Protein AF-A0A9D6NSP9-F1 (afdb_monomer_lite)

Foldseek 3Di:
DEEQEDDPVCNVVSLVVLQCCCVPVVDFYEYEYPCLQPVVVVCPPSGQEGEHEDCQQVVVCVVVVHDHGYYDYDYDDPPPVPGDDDPCVPPDPVPPDPCPDPDDD

Radius of gyration: 16.22 Å; chains: 1; bounding box: 32×32×50 Å

pLDDT: mean 89.65, std 14.49, range [39.97, 98.44]

Sequence (105 aa):
MALVLTSLVDFRHEIQWAEEAKRQYQMPVGFFGTFATHLTEALLGHGDFIIKGEPEHAAMRLASGKTLSGPVVSPPIQDLDSLPFPRWDLAPRRRLGYAIGRSMR

Secondary structure (DSSP, 8-state):
-EEEE--TTTHHHHHHHHHHHHHHH---EEEESHHHHH-GGGGTTTSSEEEEE-HHHHHHHHHTTPPP-EEEEEPPPS-GGGSPPP-GGGS-TTT----------

Structure (mmCIF, N/CA/C/O backbone):
data_AF-A0A9D6NSP9-F1
#
_entry.id   AF-A0A9D6NSP9-F1
#
loop_
_atom_site.group_PDB
_atom_site.id
_atom_site.type_symbol
_atom_site.label_atom_id
_atom_site.label_alt_id
_atom_site.label_comp_id
_atom_site.label_asym_id
_atom_site.label_entity_id
_atom_site.label_seq_id
_atom_site.pdbx_PDB_ins_code
_atom_site.Cartn_x
_atom_site.Cartn_y
_atom_site.Cartn_z
_atom_site.occupancy
_atom_site.B_iso_or_equiv
_atom_site.auth_seq_id
_atom_site.auth_comp_id
_atom_site.auth_asym_id
_atom_site.auth_atom_id
_atom_site.pdbx_PDB_model_num
ATOM 1 N N . MET A 1 1 ? -8.773 -8.354 4.363 1.00 92.12 1 MET A N 1
ATOM 2 C CA . MET A 1 1 ? -7.714 -7.328 4.263 1.00 92.12 1 MET A CA 1
ATOM 3 C C . MET A 1 1 ? -8.049 -6.431 3.090 1.00 92.12 1 MET A C 1
ATOM 5 O O . MET A 1 1 ? -8.533 -6.954 2.092 1.00 92.12 1 MET A O 1
ATOM 9 N N . ALA A 1 2 ? -7.771 -5.134 3.201 1.00 95.56 2 ALA A N 1
ATOM 10 C CA . ALA A 1 2 ? -7.852 -4.189 2.093 1.00 95.56 2 ALA A CA 1
ATOM 11 C C . ALA A 1 2 ? -6.496 -3.508 1.854 1.00 95.56 2 ALA A C 1
ATOM 13 O O . ALA A 1 2 ? -5.771 -3.198 2.800 1.00 95.56 2 ALA A O 1
ATOM 14 N N . LEU A 1 3 ? -6.175 -3.272 0.582 1.00 96.31 3 LEU A N 1
ATOM 15 C CA . LEU A 1 3 ? -5.063 -2.429 0.156 1.00 96.31 3 LEU A CA 1
ATOM 16 C C . LEU A 1 3 ? -5.652 -1.186 -0.501 1.00 96.31 3 LEU A C 1
ATOM 18 O O . LEU A 1 3 ? -6.396 -1.295 -1.475 1.00 96.31 3 LEU A O 1
ATOM 22 N N . VAL A 1 4 ? -5.329 -0.022 0.045 1.00 97.19 4 VAL A N 1
ATOM 23 C CA . VAL A 1 4 ? -5.845 1.267 -0.405 1.00 97.19 4 VAL A CA 1
ATOM 24 C C . VAL A 1 4 ? -4.737 1.978 -1.164 1.00 97.19 4 VAL A C 1
ATOM 26 O O . VAL A 1 4 ? -3.705 2.330 -0.588 1.00 97.19 4 VAL A O 1
ATOM 29 N N . LEU A 1 5 ? -4.945 2.152 -2.469 1.00 97.00 5 LEU A N 1
ATOM 30 C CA . LEU A 1 5 ? -4.103 3.028 -3.272 1.00 97.00 5 LEU A CA 1
ATOM 31 C C . LEU A 1 5 ? -4.356 4.454 -2.799 1.00 97.00 5 LEU A C 1
ATOM 33 O O . LEU A 1 5 ? -5.508 4.884 -2.831 1.00 97.00 5 LEU A O 1
ATOM 37 N N . THR A 1 6 ? -3.301 5.157 -2.387 1.00 95.94 6 THR A N 1
ATOM 38 C CA . THR A 1 6 ? -3.415 6.547 -1.961 1.00 95.94 6 THR A CA 1
ATOM 39 C C . THR A 1 6 ? -2.827 7.543 -2.936 1.00 95.94 6 THR A C 1
ATOM 41 O O . THR A 1 6 ? -1.785 7.315 -3.562 1.00 95.94 6 THR A O 1
ATOM 44 N N . SER A 1 7 ? -3.504 8.681 -3.047 1.00 93.12 7 SER A N 1
ATOM 45 C CA . SER A 1 7 ? -3.187 9.745 -3.987 1.00 93.12 7 SER A CA 1
ATOM 46 C C . SER A 1 7 ? -3.189 11.114 -3.310 1.00 93.12 7 SER A C 1
ATOM 48 O O . SER A 1 7 ? -3.933 11.371 -2.37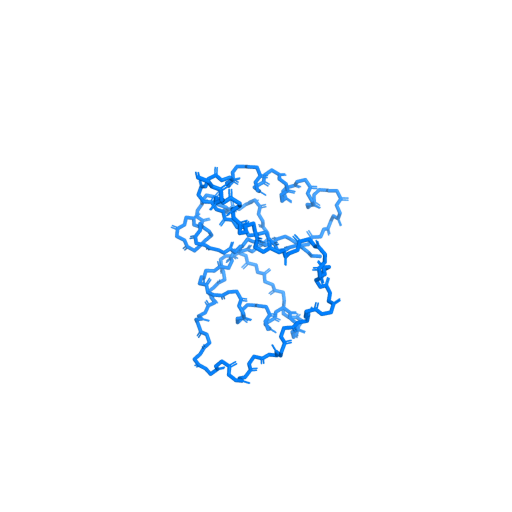1 1.00 93.12 7 SER A O 1
ATOM 50 N N . LEU A 1 8 ? -2.381 12.047 -3.823 1.00 93.94 8 LEU A N 1
ATOM 51 C CA . LEU A 1 8 ? -2.342 13.419 -3.299 1.00 93.94 8 LEU A CA 1
ATOM 52 C C . LEU A 1 8 ? -3.698 14.132 -3.396 1.00 93.94 8 LEU A C 1
ATOM 54 O O . LEU A 1 8 ? -3.984 15.023 -2.600 1.00 93.94 8 LEU A O 1
ATOM 58 N N . VAL A 1 9 ? -4.512 13.753 -4.379 1.00 94.06 9 VAL A N 1
ATOM 59 C CA . VAL A 1 9 ? -5.783 14.415 -4.673 1.00 94.06 9 VAL A CA 1
ATOM 60 C C . VAL A 1 9 ? -6.863 14.008 -3.674 1.00 94.06 9 VAL A C 1
ATOM 62 O O . VAL A 1 9 ? -7.641 14.868 -3.269 1.00 94.06 9 VAL A O 1
ATOM 65 N N . ASP A 1 10 ? -6.897 12.738 -3.254 1.00 94.62 10 ASP A N 1
ATOM 66 C CA . ASP A 1 10 ? -8.055 12.178 -2.544 1.00 94.62 10 ASP A CA 1
ATOM 67 C C . ASP A 1 10 ? -7.735 11.491 -1.205 1.00 94.62 10 ASP A C 1
ATOM 69 O O . ASP A 1 10 ? -8.606 10.870 -0.594 1.00 94.62 10 ASP A O 1
ATOM 73 N N . PHE A 1 11 ? -6.513 11.663 -0.682 1.00 95.44 11 PHE A N 1
ATOM 74 C CA . PHE A 1 11 ? -6.044 10.998 0.545 1.00 95.44 11 PHE A CA 1
ATOM 75 C C . PHE A 1 11 ? -6.977 11.108 1.753 1.00 95.44 11 PHE A C 1
ATOM 77 O O . PHE A 1 11 ? -7.013 10.211 2.589 1.00 95.44 11 PHE A O 1
ATOM 84 N N . ARG A 1 12 ? -7.758 12.187 1.863 1.00 97.06 12 ARG A N 1
ATOM 85 C CA . ARG A 1 12 ? -8.709 12.365 2.969 1.00 97.06 12 ARG A CA 1
ATOM 86 C C . ARG A 1 12 ? -9.872 11.380 2.891 1.00 97.06 12 ARG A C 1
ATOM 88 O O . ARG A 1 12 ? -10.222 10.785 3.907 1.00 97.06 12 ARG A O 1
ATOM 95 N N . HIS A 1 13 ? -10.452 11.194 1.706 1.00 97.38 13 HIS A N 1
ATOM 96 C CA . HIS A 1 13 ? -11.532 10.228 1.514 1.00 97.38 13 HIS A CA 1
ATOM 97 C C . HIS A 1 13 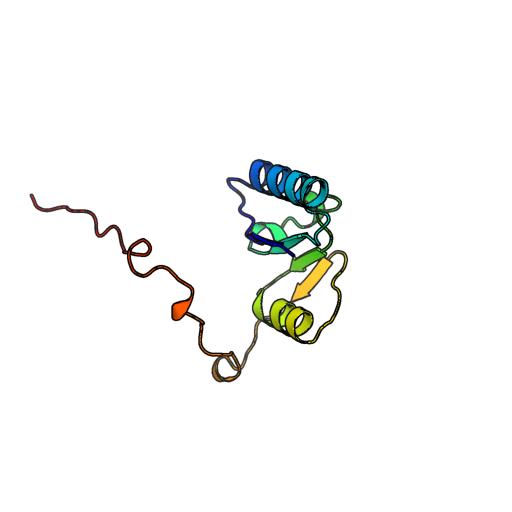? -10.995 8.794 1.570 1.00 97.38 13 HIS A C 1
ATOM 99 O O . HIS A 1 13 ? -11.648 7.921 2.136 1.00 97.38 13 HIS A O 1
ATOM 105 N N . GLU A 1 14 ? -9.780 8.559 1.068 1.00 97.56 14 GLU A N 1
ATOM 106 C CA . GLU A 1 14 ? -9.091 7.266 1.166 1.00 97.56 14 GLU A CA 1
ATOM 107 C C . GLU A 1 14 ? -8.834 6.868 2.639 1.00 97.56 14 GLU A C 1
ATOM 109 O O . GLU A 1 14 ? -9.086 5.721 3.017 1.00 97.56 14 GLU A O 1
ATOM 114 N N . ILE A 1 15 ? -8.412 7.816 3.493 1.00 97.81 15 ILE A N 1
ATOM 115 C CA . ILE A 1 15 ? -8.288 7.628 4.952 1.00 97.81 15 ILE A CA 1
ATOM 116 C C . ILE A 1 15 ? -9.645 7.306 5.576 1.00 97.81 15 ILE A C 1
ATOM 118 O O . ILE A 1 15 ? -9.772 6.311 6.286 1.00 97.81 15 ILE A O 1
ATOM 122 N N . GLN A 1 16 ? -10.666 8.117 5.294 1.00 97.75 16 GLN A N 1
ATOM 123 C CA . GLN A 1 16 ? -12.000 7.919 5.860 1.00 97.75 16 GLN A CA 1
ATOM 124 C C . GLN A 1 16 ? -12.561 6.537 5.496 1.00 97.75 16 GLN A C 1
ATOM 126 O O . GLN A 1 16 ? -13.128 5.843 6.342 1.00 97.75 16 GLN A O 1
ATOM 131 N N . TRP A 1 17 ? -12.381 6.118 4.242 1.00 97.19 17 TRP A N 1
ATOM 132 C CA . TRP A 1 17 ? -12.787 4.796 3.785 1.00 97.19 17 TRP A CA 1
ATOM 133 C C . TRP A 1 17 ? -12.036 3.687 4.527 1.00 97.19 17 TRP A C 1
ATOM 135 O O . TRP A 1 17 ? -12.652 2.709 4.947 1.00 97.19 17 TRP A O 1
ATOM 145 N N . ALA A 1 18 ? -10.722 3.837 4.716 1.00 97.12 18 ALA A N 1
ATOM 146 C CA . ALA A 1 18 ? -9.903 2.862 5.430 1.00 97.12 18 ALA A CA 1
ATOM 147 C C . ALA A 1 18 ? -10.355 2.689 6.886 1.00 97.12 18 ALA A C 1
ATOM 149 O O . ALA A 1 18 ? -10.526 1.558 7.345 1.00 97.12 18 ALA A O 1
ATOM 150 N N . GLU A 1 19 ? -10.603 3.787 7.599 1.00 96.88 19 GLU A N 1
ATOM 151 C CA . GLU A 1 19 ? -11.092 3.756 8.980 1.00 96.88 19 GLU A CA 1
ATOM 152 C C . GLU A 1 19 ? -12.468 3.093 9.091 1.00 96.88 19 GLU A C 1
ATOM 154 O O . GLU A 1 19 ? -12.681 2.242 9.960 1.00 96.88 19 GLU A O 1
ATOM 159 N N . GLU A 1 20 ? -13.390 3.431 8.185 1.00 96.62 20 GLU A N 1
ATOM 160 C CA . GLU A 1 20 ? -14.707 2.798 8.130 1.00 96.62 20 GLU A CA 1
ATOM 161 C C . GLU A 1 20 ? -14.583 1.300 7.837 1.00 96.62 20 GLU A C 1
ATOM 163 O O . GLU A 1 20 ? -15.184 0.484 8.533 1.00 96.62 20 GLU A O 1
ATOM 168 N N . ALA A 1 21 ? -13.742 0.911 6.874 1.00 95.56 21 ALA A N 1
ATOM 169 C CA . ALA A 1 21 ? -13.522 -0.487 6.528 1.00 95.56 21 ALA A CA 1
ATOM 170 C C . ALA A 1 21 ? -12.948 -1.291 7.707 1.00 95.56 21 ALA A C 1
ATOM 172 O O . ALA A 1 21 ? -13.392 -2.415 7.967 1.00 95.56 21 ALA A O 1
ATOM 173 N N . LYS A 1 22 ? -12.005 -0.712 8.461 1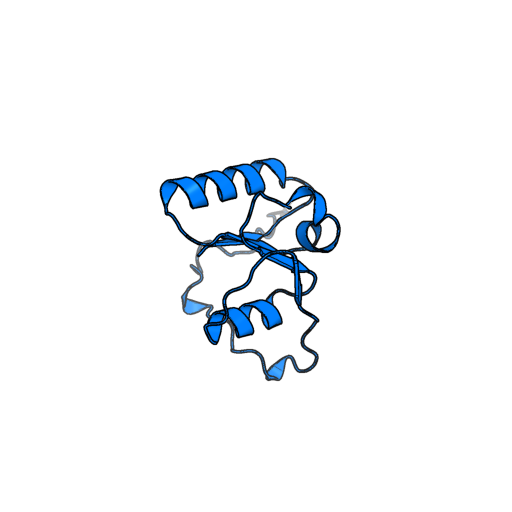.00 95.06 22 LYS A N 1
ATOM 174 C CA . LYS A 1 22 ? -11.486 -1.317 9.696 1.00 95.06 22 LYS A CA 1
ATOM 175 C C . LYS A 1 22 ? -12.596 -1.508 10.723 1.00 95.06 22 LYS A C 1
ATOM 177 O O . LYS A 1 22 ? -12.719 -2.592 11.291 1.00 95.06 22 LYS A O 1
ATOM 182 N N . ARG A 1 23 ? -13.414 -0.476 10.952 1.00 94.69 23 ARG A N 1
ATOM 183 C CA . ARG A 1 23 ? -14.474 -0.499 11.969 1.00 94.69 23 ARG A CA 1
ATOM 184 C C . ARG A 1 23 ? -15.601 -1.469 11.609 1.00 94.69 23 ARG A C 1
ATOM 186 O O . ARG A 1 23 ? -16.074 -2.191 12.480 1.00 94.69 23 ARG A O 1
ATOM 193 N N . GLN A 1 24 ? -16.008 -1.502 10.343 1.00 96.94 24 GLN A N 1
ATOM 194 C CA . GLN A 1 24 ? -17.139 -2.296 9.868 1.00 96.94 24 GLN A CA 1
ATOM 195 C C . GLN A 1 24 ? -16.790 -3.776 9.681 1.00 96.94 24 GLN A C 1
ATOM 197 O O . GLN A 1 24 ? -17.596 -4.641 10.018 1.00 96.94 24 GLN A O 1
ATOM 202 N N . TYR A 1 25 ? -15.608 -4.079 9.140 1.00 95.12 25 TYR A N 1
ATOM 203 C CA . TYR A 1 25 ? -15.256 -5.443 8.730 1.00 95.12 25 TYR A CA 1
ATOM 204 C C . TYR A 1 25 ? -14.166 -6.087 9.585 1.00 95.12 25 TYR A C 1
ATOM 206 O O . TYR A 1 25 ? -13.806 -7.233 9.324 1.00 95.12 25 TYR A O 1
ATOM 214 N N . GLN A 1 26 ? -13.616 -5.364 10.570 1.00 93.75 26 GLN A N 1
ATOM 215 C CA . GLN A 1 26 ? -12.562 -5.851 11.470 1.00 93.75 26 GLN A CA 1
ATOM 216 C C . GLN A 1 26 ? -11.376 -6.479 10.715 1.00 93.75 26 GLN A C 1
ATOM 218 O O . GLN A 1 26 ? -10.773 -7.454 11.161 1.00 93.75 26 GLN A O 1
ATOM 223 N N . MET A 1 27 ? -11.054 -5.937 9.537 1.00 93.50 27 MET A N 1
ATOM 224 C CA . MET A 1 27 ? -10.007 -6.466 8.668 1.00 93.50 27 MET A CA 1
ATOM 225 C C . MET A 1 27 ? -8.764 -5.568 8.667 1.00 93.50 27 MET A C 1
ATOM 227 O O . MET A 1 27 ? -8.913 -4.353 8.791 1.00 93.50 27 MET A O 1
ATOM 231 N N . PRO A 1 28 ? -7.559 -6.126 8.432 1.00 94.44 28 PRO A N 1
ATOM 232 C CA . PRO A 1 28 ? -6.361 -5.316 8.248 1.00 94.44 28 PRO A CA 1
ATOM 233 C C . PRO A 1 28 ? -6.478 -4.426 7.010 1.00 94.44 28 PRO A C 1
ATOM 235 O O . PRO A 1 28 ? -6.873 -4.909 5.940 1.00 94.44 28 PRO A O 1
ATOM 238 N N . VAL A 1 29 ? -6.095 -3.161 7.141 1.00 97.62 29 VAL A N 1
ATOM 239 C CA . VAL A 1 29 ? -6.050 -2.190 6.046 1.00 97.62 29 VAL A CA 1
ATOM 240 C C . VAL A 1 29 ? -4.648 -1.614 5.931 1.00 97.62 29 VAL A C 1
ATOM 242 O O . VAL A 1 29 ? -4.060 -1.188 6.924 1.00 97.62 29 VAL A O 1
ATOM 245 N N . GLY A 1 30 ? -4.114 -1.589 4.714 1.00 97.75 30 GLY A N 1
ATOM 246 C CA . GLY A 1 30 ? -2.831 -0.959 4.431 1.00 97.75 30 GLY A CA 1
ATOM 247 C C . GLY A 1 30 ? -2.891 0.016 3.270 1.00 97.75 30 GLY A C 1
ATOM 248 O O . GLY A 1 30 ? -3.708 -0.138 2.363 1.00 97.75 30 GLY A O 1
ATOM 249 N N . PHE A 1 31 ? -2.002 1.004 3.294 1.00 98.25 31 PHE A N 1
ATOM 250 C CA . PHE A 1 31 ? -1.888 2.024 2.252 1.00 98.25 31 PHE A CA 1
ATOM 251 C C . PHE A 1 31 ? -0.676 1.773 1.355 1.00 98.25 31 PHE A C 1
ATOM 253 O O . PHE A 1 31 ? 0.363 1.316 1.833 1.00 98.25 31 PHE A O 1
ATOM 260 N N . PHE A 1 32 ? -0.785 2.101 0.069 1.00 98.06 32 PHE A N 1
ATOM 261 C CA . PHE A 1 32 ? 0.327 2.054 -0.886 1.00 98.06 32 PHE A CA 1
ATOM 262 C C . PHE A 1 32 ? 0.167 3.128 -1.969 1.00 98.06 32 PHE A C 1
ATOM 264 O O . PHE A 1 32 ? -0.897 3.721 -2.104 1.00 98.06 32 PHE A O 1
ATOM 271 N N . GLY A 1 33 ? 1.218 3.371 -2.751 1.00 96.19 33 GLY A N 1
ATOM 272 C CA . GLY A 1 33 ? 1.234 4.393 -3.800 1.00 96.19 33 GLY A CA 1
ATOM 273 C C . GLY A 1 33 ? 2.212 5.530 -3.508 1.00 96.19 33 GLY A C 1
ATOM 274 O O . GLY A 1 33 ? 2.964 5.511 -2.527 1.00 96.19 33 GLY A O 1
ATOM 275 N N . THR A 1 34 ? 2.221 6.534 -4.382 1.00 95.00 34 THR A N 1
ATOM 276 C CA . THR A 1 34 ? 3.154 7.669 -4.294 1.00 95.00 34 THR A CA 1
ATOM 277 C C . THR A 1 34 ? 2.921 8.499 -3.036 1.00 95.00 34 THR A C 1
ATOM 279 O O . THR A 1 34 ? 3.882 8.850 -2.353 1.00 95.00 34 THR A O 1
ATOM 282 N N . PHE A 1 35 ? 1.659 8.751 -2.675 1.00 96.88 35 PHE A N 1
ATOM 283 C CA . PHE A 1 35 ? 1.324 9.482 -1.454 1.00 96.88 35 PHE A CA 1
ATOM 284 C C . PHE A 1 35 ? 1.779 8.713 -0.205 1.00 96.88 35 PHE A C 1
ATOM 286 O O . PHE A 1 35 ? 2.502 9.267 0.617 1.00 96.88 35 PHE A O 1
ATOM 293 N N . ALA A 1 36 ? 1.477 7.413 -0.112 1.00 97.31 36 ALA A N 1
ATOM 294 C CA . ALA A 1 36 ? 1.954 6.553 0.976 1.00 97.31 36 ALA A CA 1
ATOM 295 C C . ALA A 1 36 ? 3.484 6.537 1.134 1.00 97.31 36 ALA A C 1
ATOM 297 O O . ALA A 1 36 ? 4.002 6.538 2.255 1.00 97.31 36 ALA A O 1
ATOM 298 N N . THR A 1 37 ? 4.207 6.552 0.013 1.00 96.94 37 THR A N 1
ATOM 299 C CA . THR A 1 37 ? 5.672 6.495 -0.005 1.00 96.94 37 THR A CA 1
ATOM 300 C C . THR A 1 37 ? 6.319 7.784 0.496 1.00 96.94 37 THR A C 1
ATOM 302 O O . THR A 1 37 ? 7.297 7.719 1.245 1.00 96.94 37 THR A O 1
ATOM 305 N N . HIS A 1 38 ? 5.788 8.942 0.094 1.00 96.62 38 HIS A N 1
ATOM 306 C CA . HIS A 1 38 ? 6.420 10.242 0.342 1.00 96.62 38 HIS A CA 1
ATOM 307 C C . HIS A 1 38 ? 5.801 11.042 1.492 1.00 96.62 38 HIS A C 1
ATOM 309 O O . HIS A 1 38 ? 6.472 11.909 2.038 1.00 96.62 38 HIS A O 1
ATOM 315 N N . LEU A 1 39 ? 4.552 10.755 1.864 1.00 96.56 39 LEU A N 1
ATOM 316 C CA . LEU A 1 39 ? 3.798 11.435 2.921 1.00 96.56 39 LEU A CA 1
ATOM 317 C C . LEU A 1 39 ? 3.255 10.411 3.928 1.00 96.56 39 LEU A C 1
ATOM 319 O O . LEU A 1 39 ? 2.079 10.416 4.291 1.00 96.56 39 LEU A O 1
ATOM 323 N N . THR A 1 40 ? 4.126 9.499 4.365 1.00 96.00 40 THR A N 1
ATOM 324 C CA . THR A 1 40 ? 3.792 8.401 5.286 1.00 96.00 40 THR A CA 1
ATOM 325 C C . THR A 1 40 ? 3.171 8.917 6.587 1.00 96.00 40 THR A C 1
ATOM 327 O O . THR A 1 40 ? 2.237 8.313 7.108 1.00 96.00 40 THR A O 1
ATOM 330 N N . GLU A 1 41 ? 3.655 10.046 7.098 1.00 96.12 41 GLU A N 1
ATOM 331 C CA . GLU A 1 41 ? 3.236 10.657 8.360 1.00 96.12 41 GLU A CA 1
ATOM 332 C C . GLU A 1 41 ? 1.750 11.021 8.356 1.00 96.12 41 GLU A C 1
ATOM 334 O O . GLU A 1 41 ? 1.083 10.869 9.375 1.00 96.12 41 GLU A O 1
ATOM 339 N N . ALA A 1 42 ? 1.213 11.425 7.199 1.00 95.81 42 ALA A N 1
ATOM 340 C CA . ALA A 1 42 ? -0.200 11.760 7.038 1.00 95.81 42 ALA A CA 1
ATOM 341 C C . ALA A 1 42 ? -1.133 10.539 7.144 1.00 95.81 42 ALA A C 1
ATOM 343 O O . ALA A 1 42 ? -2.343 10.704 7.265 1.00 95.81 42 ALA A O 1
ATOM 344 N N . LEU A 1 43 ? -0.586 9.322 7.076 1.00 97.19 43 LEU A N 1
ATOM 345 C CA . LEU A 1 43 ? -1.333 8.061 7.100 1.00 97.19 43 LEU A CA 1
ATOM 346 C C . LEU A 1 43 ? -1.087 7.246 8.377 1.00 97.19 43 LEU A C 1
ATOM 348 O O . LEU A 1 43 ? -1.739 6.220 8.590 1.00 97.19 43 LEU A O 1
ATOM 352 N N . LEU A 1 44 ? -0.148 7.672 9.228 1.00 96.25 44 LEU A N 1
ATOM 353 C CA . LEU A 1 44 ? 0.130 7.001 10.495 1.00 96.25 44 LEU A CA 1
ATOM 354 C C . LEU A 1 44 ? -1.121 7.009 11.380 1.00 96.25 44 LEU A C 1
ATOM 356 O O . LEU A 1 44 ? -1.759 8.035 11.571 1.00 96.25 44 LEU A O 1
ATOM 360 N N . GLY A 1 45 ? -1.468 5.844 11.926 1.00 95.38 45 GLY A N 1
ATOM 361 C CA . GLY A 1 45 ? -2.648 5.669 12.778 1.00 95.38 45 GLY A CA 1
ATOM 362 C C . GLY A 1 45 ? -3.958 5.407 12.026 1.00 95.38 45 GLY A C 1
ATOM 363 O O . GLY A 1 45 ? -4.872 4.838 12.614 1.00 95.38 45 GLY A O 1
ATOM 364 N N . HIS A 1 46 ? -4.031 5.709 10.727 1.00 96.62 46 HIS A N 1
ATOM 365 C CA . HIS A 1 46 ? -5.236 5.497 9.912 1.00 96.62 46 HIS A CA 1
ATOM 366 C C . HIS A 1 46 ? -5.312 4.096 9.270 1.00 96.62 46 HIS A C 1
ATOM 368 O O . HIS A 1 46 ? -6.338 3.697 8.725 1.00 96.62 46 HIS A O 1
ATOM 374 N N . GLY A 1 47 ? -4.230 3.317 9.353 1.00 95.88 47 GLY A N 1
ATOM 375 C CA . GLY A 1 47 ? -4.111 1.965 8.804 1.00 95.88 47 GLY A CA 1
ATOM 376 C C . GLY A 1 47 ? -3.216 1.087 9.674 1.00 95.88 47 GLY A C 1
ATOM 377 O O . GLY A 1 47 ? -2.580 1.564 10.611 1.00 95.88 47 GLY A O 1
ATOM 378 N N . ASP A 1 48 ? -3.186 -0.211 9.388 1.00 97.38 48 ASP A N 1
ATOM 379 C CA . ASP A 1 48 ? -2.355 -1.181 10.111 1.00 97.38 48 ASP A CA 1
ATOM 380 C C . ASP A 1 48 ? -0.913 -1.189 9.593 1.00 97.38 48 ASP A C 1
ATOM 382 O O . ASP A 1 48 ? 0.025 -1.397 10.362 1.00 97.38 48 ASP A O 1
ATOM 386 N N . PHE A 1 49 ? -0.719 -0.912 8.300 1.00 98.06 49 PHE A N 1
ATOM 387 C CA . PHE A 1 49 ? 0.598 -0.786 7.678 1.00 98.06 49 PHE A CA 1
ATOM 388 C C . PHE A 1 49 ? 0.597 0.193 6.496 1.00 98.06 49 PHE A C 1
ATOM 390 O O . PHE A 1 49 ? -0.437 0.471 5.891 1.00 98.06 49 PHE A O 1
ATOM 397 N N . ILE A 1 50 ? 1.773 0.716 6.150 1.00 98.44 50 ILE A N 1
ATOM 398 C CA . ILE A 1 50 ? 1.972 1.649 5.032 1.00 98.44 50 ILE A CA 1
ATOM 399 C C . ILE A 1 50 ? 3.139 1.145 4.195 1.00 98.44 50 ILE A C 1
ATOM 401 O O . ILE A 1 50 ? 4.261 1.066 4.686 1.00 98.44 50 ILE A O 1
ATOM 405 N N . ILE A 1 51 ? 2.892 0.804 2.937 1.00 98.31 51 ILE A N 1
ATOM 406 C CA . ILE A 1 51 ? 3.919 0.333 2.012 1.00 98.31 51 ILE A CA 1
ATOM 407 C C . ILE A 1 51 ? 4.646 1.540 1.411 1.00 98.31 51 ILE A C 1
ATOM 409 O O . ILE A 1 51 ? 4.024 2.410 0.802 1.00 98.31 51 ILE A O 1
ATOM 413 N N . LYS A 1 52 ? 5.973 1.573 1.570 1.00 97.75 52 LYS A N 1
ATOM 414 C CA . LYS A 1 52 ? 6.870 2.581 0.996 1.00 97.75 52 LYS A CA 1
ATOM 415 C C . LYS A 1 52 ? 7.637 1.986 -0.181 1.00 97.75 52 LYS A C 1
ATOM 417 O O . LYS A 1 52 ? 8.457 1.094 0.034 1.00 97.75 52 LYS A O 1
ATOM 422 N N . GLY A 1 53 ? 7.409 2.514 -1.379 1.00 96.12 53 GLY A N 1
ATOM 423 C CA . GLY A 1 53 ? 7.983 2.018 -2.630 1.00 96.12 53 GLY A CA 1
ATOM 424 C C . GLY A 1 53 ? 6.972 1.222 -3.456 1.00 96.12 53 GLY A C 1
ATOM 425 O O . GLY A 1 53 ? 5.792 1.570 -3.508 1.00 96.12 53 GLY A O 1
ATOM 426 N N . GLU A 1 54 ? 7.444 0.166 -4.111 1.00 95.12 54 GLU A N 1
ATOM 427 C CA . GLU A 1 54 ? 6.648 -0.660 -5.023 1.00 95.12 54 GLU A CA 1
ATOM 428 C C . GLU A 1 54 ? 5.864 -1.738 -4.260 1.00 95.12 54 GLU A C 1
ATOM 430 O O . GLU A 1 54 ? 6.429 -2.400 -3.385 1.00 95.12 54 GLU A O 1
ATOM 435 N N . PRO A 1 55 ? 4.560 -1.925 -4.515 1.00 95.38 55 PRO A N 1
ATOM 436 C CA . PRO A 1 55 ? 3.715 -2.809 -3.711 1.00 95.38 55 PRO A CA 1
ATOM 437 C C . PRO A 1 55 ? 4.034 -4.305 -3.842 1.00 95.38 55 PRO A C 1
ATOM 439 O O . PRO A 1 55 ? 3.670 -5.076 -2.954 1.00 95.38 55 PRO A O 1
ATOM 442 N N . GLU A 1 56 ? 4.706 -4.734 -4.905 1.00 95.50 56 GLU A N 1
ATOM 443 C CA . GLU A 1 56 ? 4.878 -6.134 -5.292 1.00 95.50 56 GLU A CA 1
ATOM 444 C C . GLU A 1 56 ? 5.650 -6.930 -4.232 1.00 95.50 56 GLU A C 1
ATOM 446 O O . GLU A 1 56 ? 5.198 -7.990 -3.790 1.00 95.50 56 GLU A O 1
ATOM 451 N N . HIS A 1 57 ? 6.773 -6.398 -3.739 1.00 95.19 57 HIS A N 1
ATOM 452 C CA . HIS A 1 57 ? 7.579 -7.083 -2.726 1.00 95.19 57 HIS A CA 1
ATOM 453 C C . HIS A 1 57 ? 6.821 -7.233 -1.388 1.00 95.19 57 HIS A C 1
ATOM 455 O O . HIS A 1 57 ? 6.871 -8.282 -0.735 1.00 95.19 57 HIS A O 1
ATOM 461 N N . ALA A 1 58 ? 6.057 -6.218 -0.972 1.00 96.69 58 ALA A N 1
ATOM 462 C CA . ALA A 1 58 ? 5.175 -6.300 0.191 1.00 96.69 58 ALA A CA 1
ATOM 463 C C . ALA A 1 58 ? 4.010 -7.281 -0.029 1.00 96.69 58 ALA A C 1
ATOM 465 O O . ALA A 1 58 ? 3.683 -8.050 0.878 1.00 96.69 58 ALA A O 1
ATOM 466 N N . ALA A 1 59 ? 3.428 -7.318 -1.230 1.00 94.38 59 ALA A N 1
ATOM 467 C CA . ALA A 1 59 ? 2.374 -8.260 -1.590 1.00 94.38 59 ALA A CA 1
ATOM 468 C C . ALA A 1 59 ? 2.861 -9.719 -1.525 1.00 94.38 59 ALA A C 1
ATOM 470 O O . ALA A 1 59 ? 2.165 -10.566 -0.968 1.00 94.38 59 ALA A O 1
ATOM 471 N N . MET A 1 60 ? 4.083 -10.015 -1.980 1.00 93.56 60 MET A N 1
ATOM 472 C CA . MET A 1 60 ? 4.694 -11.348 -1.840 1.00 93.56 60 MET A CA 1
ATOM 473 C C . MET A 1 60 ? 4.882 -11.755 -0.367 1.00 93.56 60 MET A C 1
ATOM 475 O O . MET A 1 60 ? 4.661 -12.909 0.015 1.00 93.56 60 MET A O 1
ATOM 479 N N . ARG A 1 61 ? 5.247 -10.807 0.506 1.00 94.94 61 ARG A N 1
ATOM 480 C CA . ARG A 1 61 ? 5.334 -11.054 1.957 1.00 94.94 61 ARG A CA 1
ATOM 481 C C . ARG A 1 61 ? 3.964 -11.380 2.552 1.00 94.94 61 ARG A C 1
ATOM 483 O O . ARG A 1 61 ? 3.856 -12.343 3.305 1.00 94.94 61 ARG A O 1
ATOM 490 N N . LEU A 1 62 ? 2.932 -10.622 2.192 1.00 95.19 62 LEU A N 1
ATOM 491 C CA . LEU A 1 62 ? 1.556 -10.900 2.612 1.00 95.19 62 LEU A CA 1
ATOM 492 C C . LEU A 1 62 ? 1.089 -12.279 2.121 1.00 95.19 62 LEU A C 1
ATOM 494 O O . LEU A 1 62 ? 0.545 -13.056 2.900 1.00 95.19 62 LEU A O 1
ATOM 498 N N . ALA A 1 63 ? 1.359 -12.615 0.856 1.00 93.06 63 ALA A N 1
ATOM 499 C CA . ALA A 1 63 ? 0.992 -13.899 0.256 1.00 93.06 63 ALA A CA 1
ATOM 500 C C . ALA A 1 63 ? 1.693 -15.103 0.912 1.00 93.06 63 ALA A C 1
ATOM 502 O O . ALA A 1 63 ? 1.121 -16.188 0.965 1.00 93.06 63 ALA A O 1
ATOM 503 N N . SER A 1 64 ? 2.897 -14.913 1.464 1.00 94.62 64 SER A N 1
ATOM 504 C CA . SER A 1 64 ? 3.603 -15.932 2.263 1.00 94.62 64 SER A CA 1
ATOM 505 C C . SER A 1 64 ? 3.149 -15.998 3.728 1.00 94.62 64 SER A C 1
ATOM 507 O O . SER A 1 64 ? 3.757 -16.703 4.530 1.00 94.62 64 SER A O 1
ATOM 509 N N . GLY A 1 65 ? 2.088 -15.272 4.096 1.00 95.44 65 GLY A N 1
ATOM 510 C CA . GLY A 1 65 ? 1.494 -15.299 5.432 1.00 95.44 65 GLY A CA 1
ATOM 511 C C . GLY A 1 65 ? 2.146 -14.353 6.441 1.00 95.44 65 GLY A C 1
ATOM 512 O O . GLY A 1 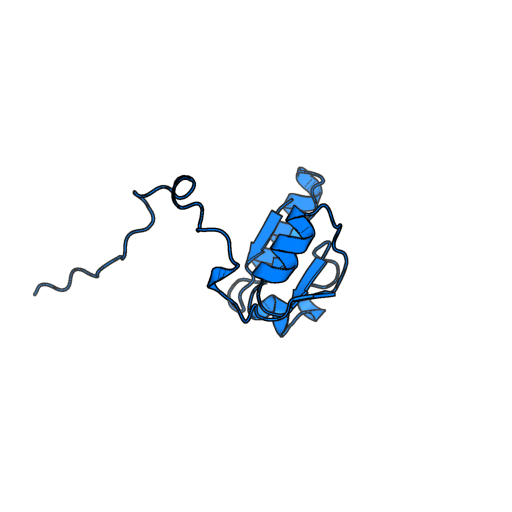65 ? 1.829 -14.422 7.627 1.00 95.44 65 GLY A O 1
ATOM 513 N N . LYS A 1 66 ? 3.050 -13.459 6.014 1.00 96.81 66 LYS A N 1
ATOM 514 C CA . LYS A 1 66 ? 3.636 -12.463 6.922 1.00 96.81 66 LYS A CA 1
ATOM 515 C C . LYS A 1 66 ? 2.617 -11.373 7.239 1.00 96.81 66 LYS A C 1
ATOM 517 O O . LYS A 1 66 ? 2.084 -10.735 6.336 1.00 96.81 66 LYS A O 1
ATOM 522 N N . THR A 1 67 ? 2.445 -11.081 8.523 1.00 95.81 67 THR A N 1
ATOM 523 C CA . THR A 1 67 ? 1.715 -9.895 8.980 1.00 95.81 67 THR A CA 1
ATOM 524 C C . THR A 1 67 ? 2.589 -8.653 8.821 1.00 95.81 67 THR A C 1
ATOM 526 O O . THR A 1 67 ? 3.775 -8.663 9.156 1.00 95.81 67 THR A O 1
ATOM 529 N N . LEU A 1 68 ? 2.006 -7.581 8.292 1.00 97.25 68 LEU A N 1
ATOM 530 C CA . LEU A 1 68 ? 2.648 -6.278 8.158 1.00 97.25 68 LEU A CA 1
ATOM 531 C C . LEU A 1 68 ? 2.122 -5.322 9.233 1.00 97.25 68 LEU A C 1
ATOM 533 O O . LEU A 1 68 ? 0.950 -5.391 9.597 1.00 97.25 68 LEU A O 1
ATOM 537 N N . SER A 1 69 ? 2.982 -4.429 9.721 1.00 97.44 69 SER A N 1
ATOM 538 C CA . SER A 1 69 ? 2.624 -3.419 10.719 1.00 97.44 69 SER A CA 1
ATOM 539 C C . SER A 1 69 ? 3.469 -2.159 10.551 1.00 97.44 69 SER A C 1
ATOM 541 O O . SER A 1 69 ? 4.684 -2.265 10.369 1.00 97.44 69 SER A O 1
ATOM 543 N N . GLY A 1 70 ? 2.850 -0.985 10.672 1.00 97.50 70 GLY A N 1
ATOM 544 C CA . GLY A 1 70 ? 3.533 0.305 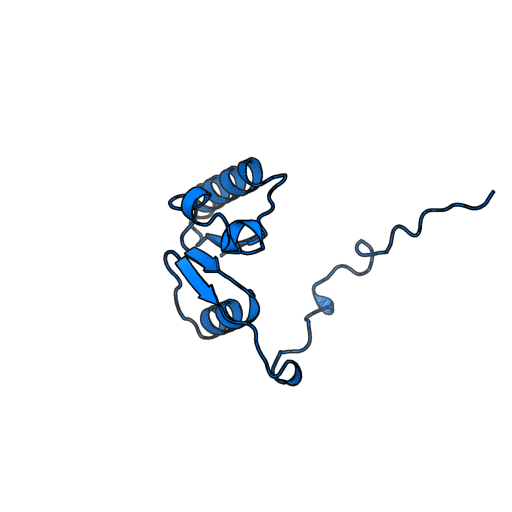10.555 1.00 97.50 70 GLY A CA 1
ATOM 545 C C . GLY A 1 70 ? 4.132 0.551 9.162 1.00 97.50 70 GLY A C 1
ATOM 546 O O . GLY A 1 70 ? 3.677 -0.037 8.177 1.00 97.50 70 GLY A O 1
ATOM 547 N N . PRO A 1 71 ? 5.135 1.435 9.040 1.00 97.94 71 PRO A N 1
ATOM 548 C CA . PRO A 1 71 ? 5.832 1.657 7.778 1.00 97.94 71 PRO A CA 1
ATOM 549 C C . PRO A 1 71 ? 6.603 0.409 7.321 1.00 97.94 71 PRO A C 1
ATOM 551 O O . PRO A 1 71 ? 7.448 -0.121 8.041 1.00 97.94 71 PRO A O 1
ATOM 554 N N . VAL A 1 72 ? 6.350 -0.034 6.092 1.00 98.06 72 VAL A N 1
ATOM 555 C CA . VAL A 1 72 ? 6.958 -1.211 5.467 1.00 98.06 72 VAL A CA 1
ATOM 556 C C . VAL A 1 72 ? 7.708 -0.777 4.221 1.00 98.06 72 VAL A C 1
ATOM 558 O O . VAL A 1 72 ? 7.108 -0.398 3.220 1.00 98.06 72 VAL A O 1
ATOM 561 N N . VAL A 1 73 ? 9.034 -0.879 4.262 1.00 97.62 73 VAL A N 1
ATOM 562 C CA . VAL A 1 73 ? 9.862 -0.687 3.069 1.00 97.62 73 VAL A CA 1
ATOM 563 C C . VAL A 1 73 ? 9.615 -1.836 2.095 1.00 97.62 73 VAL A C 1
ATOM 565 O O . VAL A 1 73 ? 9.688 -3.013 2.466 1.00 97.62 73 VAL A O 1
ATOM 568 N N . SER A 1 74 ? 9.326 -1.476 0.851 1.00 97.31 74 SER A N 1
ATOM 569 C CA . SER A 1 74 ? 9.056 -2.392 -0.244 1.00 97.31 74 SER A CA 1
ATOM 570 C C . SER A 1 74 ? 9.849 -1.938 -1.472 1.00 97.31 74 SER A C 1
ATOM 572 O O . SER A 1 74 ? 9.430 -1.021 -2.181 1.00 97.31 74 SER A O 1
ATOM 574 N N . PRO A 1 75 ? 11.061 -2.485 -1.662 1.00 95.88 75 PRO A N 1
ATOM 575 C CA . PRO A 1 75 ? 11.926 -2.081 -2.757 1.00 95.88 75 PRO A CA 1
ATOM 576 C C . PRO A 1 75 ? 11.377 -2.569 -4.107 1.00 95.88 75 PRO A C 1
ATOM 578 O O . PRO A 1 75 ? 10.655 -3.570 -4.134 1.00 95.88 75 PRO A O 1
ATOM 581 N N . PRO A 1 76 ? 11.770 -1.914 -5.213 1.00 94.12 76 PRO A N 1
ATOM 582 C CA . PRO A 1 76 ? 11.486 -2.402 -6.553 1.00 94.12 76 PRO A CA 1
ATOM 583 C C . PRO A 1 76 ? 12.027 -3.808 -6.786 1.00 94.12 76 PRO A C 1
ATOM 585 O O . PRO A 1 76 ? 13.119 -4.152 -6.315 1.00 94.12 76 PRO A O 1
ATOM 588 N N . ILE A 1 77 ? 11.285 -4.610 -7.542 1.00 93.88 77 ILE A N 1
ATOM 589 C CA . ILE A 1 77 ? 11.738 -5.937 -7.963 1.00 93.88 77 ILE A CA 1
ATOM 590 C C . ILE A 1 77 ? 12.542 -5.782 -9.252 1.00 93.88 77 ILE A C 1
ATOM 592 O O . ILE A 1 77 ? 12.042 -5.279 -10.251 1.00 93.88 77 ILE A O 1
ATOM 596 N N . GLN A 1 78 ? 13.808 -6.207 -9.222 1.00 94.00 78 GLN A N 1
ATOM 597 C CA . GLN A 1 78 ? 14.702 -6.069 -10.378 1.00 94.00 78 GLN A CA 1
ATOM 598 C C . GLN A 1 78 ? 14.387 -7.082 -11.483 1.00 94.00 78 GLN A C 1
ATOM 600 O O . GLN A 1 78 ? 14.429 -6.742 -12.661 1.00 94.00 78 GLN A O 1
ATOM 605 N N . ASP A 1 79 ? 14.075 -8.319 -11.100 1.00 94.50 79 ASP A N 1
ATOM 606 C CA . ASP A 1 79 ? 13.714 -9.389 -12.025 1.00 94.50 79 ASP A CA 1
ATOM 607 C C . ASP A 1 79 ? 12.192 -9.432 -12.198 1.00 94.50 79 ASP A C 1
ATOM 609 O O . ASP A 1 79 ? 11.481 -10.069 -11.418 1.00 94.50 79 ASP A O 1
ATOM 613 N N . LEU A 1 80 ? 11.680 -8.718 -13.199 1.00 91.00 80 LEU A N 1
ATOM 614 C CA . LEU A 1 80 ? 10.243 -8.662 -13.475 1.00 91.00 80 LEU A CA 1
ATOM 615 C C . LEU A 1 80 ? 9.680 -9.999 -13.974 1.00 91.00 80 LEU A C 1
ATOM 617 O O . LEU A 1 80 ? 8.487 -10.241 -13.797 1.00 91.00 80 LEU A O 1
ATOM 621 N N . ASP A 1 81 ? 10.515 -10.884 -14.526 1.00 92.62 81 ASP A N 1
ATOM 622 C CA . ASP A 1 81 ? 10.090 -12.220 -14.961 1.00 92.62 81 ASP A CA 1
ATOM 623 C C . ASP A 1 81 ? 9.815 -13.148 -13.765 1.00 92.62 81 ASP A C 1
ATOM 625 O O . ASP A 1 81 ? 9.116 -14.154 -13.895 1.00 92.62 81 ASP A O 1
ATOM 629 N N . SER A 1 82 ? 10.301 -12.786 -12.570 1.00 89.88 82 SER A N 1
ATOM 630 C CA . SER A 1 82 ? 9.961 -13.472 -11.318 1.00 89.88 82 SER A CA 1
ATOM 631 C C . SER A 1 82 ? 8.535 -13.186 -10.830 1.00 89.88 82 SER A C 1
ATOM 633 O O . SER A 1 82 ? 8.023 -13.901 -9.960 1.00 89.88 82 SER A O 1
ATOM 635 N N . LEU A 1 83 ? 7.877 -12.149 -11.365 1.00 91.69 83 LEU A N 1
ATOM 636 C CA . LEU A 1 83 ? 6.519 -11.797 -10.969 1.00 91.69 83 LEU A CA 1
ATOM 637 C C . LEU A 1 83 ? 5.504 -12.796 -11.533 1.00 91.69 83 LEU A C 1
ATOM 639 O O . LEU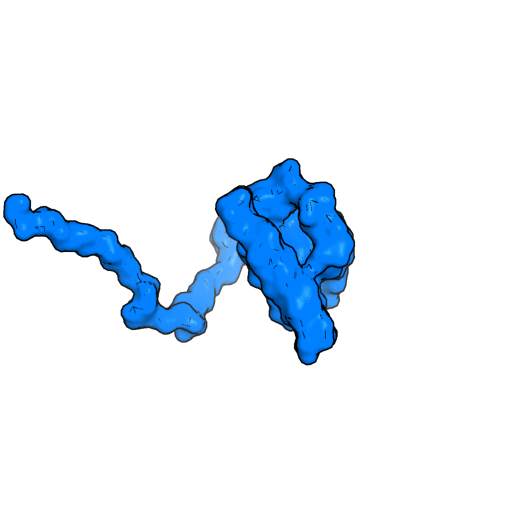 A 1 83 ? 5.603 -13.228 -12.683 1.00 91.69 83 LEU A O 1
ATOM 643 N N . PRO A 1 84 ? 4.463 -13.142 -10.756 1.00 90.00 84 PRO A N 1
ATOM 644 C CA . PRO A 1 84 ? 3.380 -13.948 -11.286 1.00 90.00 84 PRO A CA 1
ATOM 645 C C . PRO A 1 84 ? 2.658 -13.188 -12.401 1.00 90.00 84 PRO A C 1
ATOM 647 O O . PRO A 1 84 ? 2.437 -11.978 -12.306 1.00 90.00 84 PRO A O 1
ATOM 650 N N . PHE A 1 85 ? 2.207 -13.917 -13.425 1.00 90.62 85 PHE A N 1
ATOM 651 C CA . PHE A 1 85 ? 1.345 -13.336 -14.451 1.00 90.62 85 PHE A CA 1
ATOM 652 C C . PHE A 1 85 ? 0.124 -12.659 -13.806 1.00 90.62 85 PHE A C 1
ATOM 654 O O . PHE A 1 85 ? -0.545 -13.279 -12.966 1.00 90.62 85 PHE A O 1
ATOM 661 N N . PRO A 1 86 ? -0.212 -11.415 -14.203 1.00 88.94 86 PRO A N 1
ATOM 662 C CA . PRO A 1 86 ? -1.368 -10.731 -13.651 1.00 88.94 86 PRO A CA 1
ATOM 663 C C . PRO A 1 86 ? -2.650 -11.536 -13.875 1.00 88.94 86 PRO A C 1
ATOM 665 O O . PRO A 1 86 ? -2.918 -12.042 -14.969 1.00 88.94 86 PRO A O 1
ATOM 668 N N . ARG A 1 87 ? -3.479 -11.620 -12.832 1.00 89.12 87 ARG A N 1
ATOM 669 C CA . ARG A 1 87 ? -4.770 -12.323 -12.841 1.00 89.12 87 ARG A CA 1
ATOM 670 C C . ARG A 1 87 ? -5.853 -11.518 -13.565 1.00 89.12 87 ARG A C 1
ATOM 672 O O . ARG A 1 87 ? -6.847 -11.101 -12.973 1.00 89.12 87 ARG A O 1
ATOM 679 N N . TRP A 1 88 ? -5.657 -11.279 -14.864 1.00 86.50 88 TRP A N 1
ATOM 680 C CA . TRP A 1 88 ? -6.587 -10.528 -15.720 1.00 86.50 88 TRP A CA 1
ATOM 681 C C . TRP A 1 88 ? -7.982 -11.152 -15.810 1.00 86.50 88 TRP A C 1
ATOM 683 O O . TRP A 1 88 ? -8.939 -10.469 -16.164 1.00 86.50 88 TRP A O 1
ATOM 693 N N . ASP A 1 89 ? -8.110 -12.436 -15.488 1.00 87.62 89 ASP A N 1
ATOM 694 C CA . ASP A 1 89 ? -9.386 -13.136 -15.369 1.00 87.62 89 ASP A CA 1
ATOM 695 C C . ASP A 1 89 ? -10.284 -12.566 -14.258 1.00 87.62 89 ASP A C 1
ATOM 697 O O . ASP A 1 89 ? -11.505 -12.645 -14.368 1.00 87.62 89 ASP A O 1
ATOM 701 N N . LEU A 1 90 ? -9.700 -11.933 -13.235 1.00 86.31 90 LEU A N 1
ATOM 702 C CA . LEU A 1 90 ? -10.437 -11.265 -12.157 1.00 86.31 90 LEU A CA 1
ATOM 703 C C . LEU A 1 90 ? -10.902 -9.850 -12.542 1.00 86.31 90 LEU A C 1
ATOM 705 O O . LEU A 1 90 ? -11.781 -9.287 -11.888 1.00 86.31 90 LEU A O 1
ATOM 709 N N . ALA A 1 91 ? -10.328 -9.263 -13.596 1.00 79.69 91 ALA A N 1
ATOM 710 C CA . ALA A 1 91 ? -10.669 -7.924 -14.052 1.00 79.69 91 ALA A CA 1
ATOM 711 C C . ALA A 1 91 ? -11.837 -7.983 -15.060 1.00 79.69 91 ALA A C 1
ATOM 713 O O . ALA A 1 91 ? -11.730 -8.629 -16.108 1.00 79.69 91 ALA A O 1
ATOM 714 N N . PRO A 1 92 ? -12.967 -7.295 -14.814 1.00 71.19 92 PRO A N 1
ATOM 715 C CA . PRO A 1 92 ? -14.094 -7.316 -15.737 1.00 71.19 92 PRO A CA 1
ATOM 716 C C . PRO A 1 92 ? -13.728 -6.598 -17.046 1.00 71.19 92 PRO A C 1
ATOM 718 O O . PRO A 1 92 ? -13.743 -5.369 -17.129 1.00 71.19 92 PRO A O 1
ATOM 721 N N . ARG A 1 93 ? -13.465 -7.380 -18.103 1.00 63.94 93 ARG A N 1
ATOM 722 C CA . ARG A 1 93 ? -13.030 -6.912 -19.440 1.00 63.94 93 ARG A CA 1
ATOM 723 C C . ARG A 1 93 ? -13.908 -5.823 -20.075 1.00 63.94 93 ARG A C 1
ATOM 725 O O . ARG A 1 93 ? -13.462 -5.139 -20.984 1.00 63.94 93 ARG A O 1
ATOM 732 N N . ARG A 1 94 ? -15.159 -5.653 -19.628 1.00 60.38 94 ARG A N 1
ATOM 733 C CA . ARG A 1 94 ? -16.113 -4.674 -20.185 1.00 60.38 94 ARG A CA 1
ATOM 734 C C . ARG A 1 94 ? -15.994 -3.251 -19.623 1.00 60.38 94 ARG A C 1
ATOM 736 O O . ARG A 1 94 ? -16.556 -2.349 -20.230 1.00 60.38 94 ARG A O 1
ATOM 743 N N . ARG A 1 95 ? -15.324 -3.036 -18.481 1.00 59.06 95 ARG A N 1
ATOM 744 C CA . ARG A 1 95 ? -15.234 -1.706 -17.827 1.00 59.06 95 ARG A CA 1
ATOM 745 C C . ARG A 1 95 ? -13.862 -1.042 -17.926 1.00 59.06 95 ARG A C 1
ATOM 747 O O . ARG A 1 95 ? -13.762 0.158 -17.713 1.00 59.06 95 ARG A O 1
ATOM 754 N N . LEU A 1 96 ? -12.828 -1.806 -18.261 1.00 59.44 96 LEU A N 1
ATOM 755 C CA . LEU A 1 96 ? -11.459 -1.324 -18.434 1.00 59.44 96 LEU A CA 1
ATOM 756 C C . LEU A 1 96 ? -11.179 -1.185 -19.933 1.00 59.44 96 LEU A C 1
ATOM 758 O O . LEU A 1 96 ? -10.519 -2.021 -20.539 1.00 59.44 96 LEU A O 1
ATOM 762 N N . GLY A 1 97 ? -11.777 -0.170 -20.549 1.00 57.59 97 GLY A N 1
ATOM 763 C CA . GLY A 1 97 ? -11.462 0.247 -21.911 1.00 57.59 97 GLY A CA 1
ATOM 764 C C . GLY A 1 97 ? -10.844 1.636 -21.880 1.00 57.59 97 GLY A C 1
ATOM 765 O O . GLY A 1 97 ? -11.216 2.460 -21.045 1.00 57.59 97 GLY A O 1
ATOM 766 N N . TYR A 1 98 ? -9.926 1.918 -22.801 1.00 56.00 98 TYR A N 1
ATOM 767 C CA . TYR A 1 98 ? -9.536 3.295 -23.066 1.00 56.00 98 TYR A CA 1
ATOM 768 C C . TYR A 1 98 ? -10.788 4.066 -23.491 1.00 56.00 98 TYR A C 1
ATOM 770 O O . TYR A 1 98 ? -11.445 3.696 -24.468 1.00 56.00 98 TYR A O 1
ATOM 778 N N . ALA A 1 99 ? -11.104 5.161 -22.801 1.00 53.88 99 ALA A N 1
ATOM 779 C CA . ALA A 1 99 ? -11.879 6.226 -23.415 1.00 53.88 99 ALA A CA 1
ATOM 780 C C . ALA A 1 99 ? -10.981 6.854 -24.490 1.00 53.88 99 ALA A C 1
ATOM 782 O O . ALA A 1 99 ? -10.371 7.898 -24.278 1.00 53.88 99 ALA A O 1
ATOM 783 N N . ILE A 1 100 ? -10.839 6.179 -25.635 1.00 50.81 100 ILE A N 1
ATOM 784 C CA . ILE A 1 100 ? -10.343 6.821 -26.846 1.00 50.81 100 ILE A CA 1
ATOM 785 C C . ILE A 1 100 ? -11.417 7.849 -27.163 1.00 50.81 100 ILE A C 1
ATOM 787 O O . ILE A 1 100 ? -12.501 7.508 -27.641 1.00 50.81 100 ILE A O 1
ATOM 791 N N . GLY A 1 101 ? -11.152 9.092 -26.763 1.00 46.28 101 GLY A N 1
ATOM 792 C CA . GLY A 1 101 ? -12.016 10.217 -27.043 1.00 46.28 101 GLY A CA 1
ATOM 793 C C . GLY A 1 101 ? -12.376 10.182 -28.518 1.00 46.28 101 GLY A C 1
ATOM 794 O O . GLY A 1 101 ? -11.510 10.229 -29.389 1.00 46.28 101 GLY A O 1
ATOM 795 N N . ARG A 1 102 ? -13.676 10.068 -28.788 1.00 51.91 102 ARG A N 1
ATOM 796 C CA . ARG A 1 102 ? -14.243 10.457 -30.070 1.00 51.91 102 ARG A CA 1
ATOM 797 C C . ARG A 1 102 ? -13.855 11.916 -30.296 1.00 51.91 102 ARG A C 1
ATOM 799 O O . ARG A 1 102 ? -14.497 12.806 -29.754 1.00 51.91 102 ARG A O 1
ATOM 806 N N . SER A 1 103 ? -12.830 12.144 -31.102 1.00 45.25 103 SER A N 1
ATOM 807 C CA . SER A 1 103 ? -12.708 13.372 -31.874 1.00 45.25 103 SER A CA 1
ATOM 808 C C . SER A 1 103 ? -12.649 12.978 -33.344 1.00 45.25 103 SER A C 1
ATOM 810 O O . SER A 1 103 ? -11.591 12.806 -33.939 1.00 45.25 103 SER A O 1
ATOM 812 N N . MET A 1 104 ? -13.835 12.724 -33.896 1.00 43.94 104 MET A N 1
ATOM 813 C CA . MET A 1 104 ? -14.111 12.922 -35.312 1.00 43.94 104 MET A CA 1
ATOM 814 C C . MET A 1 104 ? -15.053 14.119 -35.392 1.00 43.94 104 MET A C 1
ATOM 816 O O . MET A 1 104 ? -16.254 13.955 -35.167 1.00 43.94 104 MET A O 1
ATOM 820 N N . ARG A 1 105 ? -14.496 15.297 -35.670 1.00 39.97 105 ARG A N 1
ATOM 821 C CA . ARG A 1 105 ? -14.883 16.219 -36.751 1.00 39.97 105 ARG A CA 1
ATOM 822 C C . ARG A 1 105 ? -14.152 17.541 -36.596 1.00 39.97 105 ARG A C 1
ATOM 824 O O . ARG A 1 105 ? -14.163 18.079 -35.471 1.00 39.97 105 ARG A O 1
#